Protein AF-A0A0A0HZX6-F1 (afdb_monomer_lite)

Organism: NCBI:txid1443128

InterPro domains:
  IPR036388 Winged helix-like DNA-binding domain superfamily [G3DSA:1.10.10.10] (17-108)
  IPR036390 Winged helix DNA-binding domain superfamily [SSF46785] (57-90)

Sequence (110 aa):
MYKRQGIYIVELNNVKKSILIDAKFILSYKLNSSEVGFIYYIVFKYYTSNLNDWIIIKFDEVSEDLGVTKGTISKWLKKLEQKNILIHEDFRSTLWKFNNNIEIYEISSR

Foldseek 3Di:
DPPDAAWEWEAADPPDIDIDHDPVNCVVLVPDPVLVVVVRVCCVVVPDVDLQDWDQDDLVVVCVVVVHHSVVVVVSQVSCVVSQQKDDPDPPDSIIGGRPPHDYHYHYDD

pLDDT: mean 87.31, std 11.89, range [41.5, 97.5]

Radius of gyration: 13.94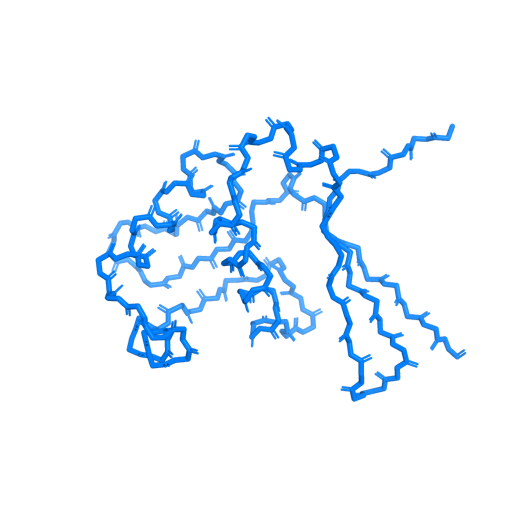 Å; chains: 1; bounding box: 41×26×33 Å

Structure (mmCIF, N/CA/C/O backbone):
data_AF-A0A0A0HZX6-F1
#
_entry.id   AF-A0A0A0HZX6-F1
#
loop_
_atom_site.group_PDB
_atom_site.id
_atom_site.type_symbol
_atom_site.label_atom_id
_atom_site.label_alt_id
_atom_site.label_comp_id
_atom_site.label_asym_id
_atom_site.label_entity_id
_atom_site.label_seq_id
_atom_site.pdbx_PDB_ins_code
_atom_site.Cartn_x
_atom_site.Cartn_y
_atom_site.Cartn_z
_atom_site.occupancy
_atom_site.B_iso_or_equiv
_atom_site.auth_seq_id
_atom_site.auth_comp_id
_atom_site.auth_asym_id
_atom_site.auth_atom_id
_atom_site.pdbx_PDB_model_num
ATOM 1 N N . MET A 1 1 ? -27.487 -10.599 0.849 1.00 41.50 1 MET A N 1
ATOM 2 C CA . MET A 1 1 ? -26.352 -10.463 -0.090 1.00 41.50 1 MET A CA 1
ATOM 3 C C . MET A 1 1 ? -25.269 -9.658 0.621 1.00 41.50 1 MET A C 1
ATOM 5 O O . MET A 1 1 ? -25.418 -8.451 0.762 1.00 41.50 1 MET A O 1
ATOM 9 N N . TYR A 1 2 ? -24.260 -10.315 1.201 1.00 41.75 2 TYR A N 1
ATOM 10 C CA . TYR A 1 2 ? -23.179 -9.608 1.897 1.00 41.75 2 TYR A CA 1
ATOM 11 C C . TYR A 1 2 ? -22.358 -8.843 0.855 1.00 41.75 2 TYR A C 1
ATOM 13 O O . TYR A 1 2 ? -21.710 -9.451 0.006 1.00 41.75 2 TYR A O 1
ATOM 21 N N . LYS A 1 3 ? -22.449 -7.508 0.866 1.00 49.59 3 LYS A N 1
ATOM 22 C CA . LYS A 1 3 ? -21.575 -6.645 0.063 1.00 49.59 3 LYS A CA 1
ATOM 23 C C . LYS A 1 3 ? -20.169 -6.792 0.642 1.00 49.59 3 LYS A C 1
ATOM 25 O O . LYS A 1 3 ? -19.892 -6.239 1.703 1.00 49.59 3 LYS A O 1
ATOM 30 N N . ARG A 1 4 ? -19.354 -7.602 -0.026 1.00 60.25 4 ARG A N 1
ATOM 31 C CA . ARG A 1 4 ? -17.933 -7.811 0.257 1.00 60.25 4 ARG A CA 1
ATOM 32 C C . ARG A 1 4 ? -17.212 -6.454 0.255 1.00 60.25 4 ARG A C 1
ATOM 34 O O . ARG A 1 4 ? -17.521 -5.604 -0.582 1.00 60.25 4 ARG A O 1
ATOM 41 N N . GLN A 1 5 ? -16.343 -6.199 1.229 1.00 79.31 5 GLN A N 1
ATOM 42 C CA . GLN A 1 5 ? -15.657 -4.909 1.408 1.00 79.31 5 GLN A CA 1
ATOM 43 C C . GLN A 1 5 ? -14.164 -5.158 1.268 1.00 79.31 5 GLN A C 1
ATOM 45 O O . GLN A 1 5 ? -13.605 -5.923 2.045 1.00 79.31 5 GLN A O 1
ATOM 50 N N . GLY A 1 6 ? -13.516 -4.533 0.291 1.00 86.56 6 GLY A N 1
ATOM 51 C CA 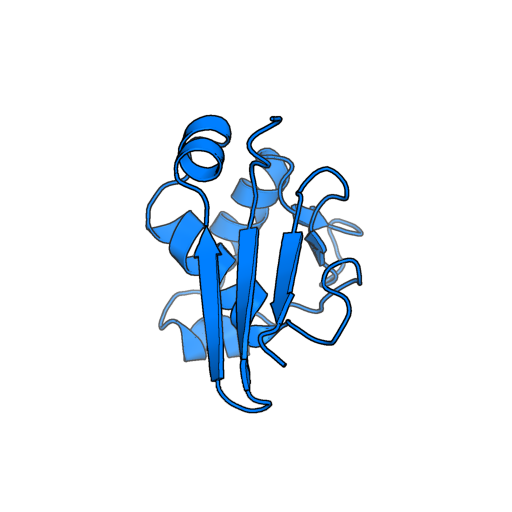. GLY A 1 6 ? -12.131 -4.878 0.013 1.00 86.56 6 GLY A CA 1
ATOM 52 C C . GLY A 1 6 ? -11.546 -4.198 -1.210 1.00 86.56 6 GLY A C 1
ATOM 53 O O . GLY A 1 6 ? -12.040 -3.168 -1.682 1.00 86.56 6 GLY A O 1
ATOM 54 N N . ILE A 1 7 ? -10.473 -4.802 -1.703 1.00 88.81 7 ILE A N 1
ATOM 55 C CA . ILE A 1 7 ? -9.752 -4.386 -2.901 1.00 88.81 7 ILE A CA 1
ATOM 56 C C . ILE A 1 7 ? -10.168 -5.319 -4.037 1.00 88.81 7 ILE A C 1
ATOM 58 O O . ILE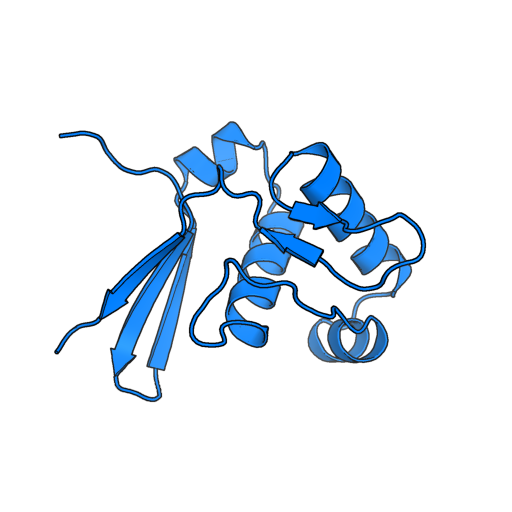 A 1 7 ? -10.199 -6.533 -3.876 1.00 88.81 7 ILE A O 1
ATOM 62 N N . TYR A 1 8 ? -10.492 -4.760 -5.192 1.00 87.81 8 TYR A N 1
ATOM 63 C CA . TYR A 1 8 ? -10.929 -5.500 -6.366 1.00 87.81 8 TYR A CA 1
ATOM 64 C C . TYR A 1 8 ? -9.925 -5.299 -7.490 1.00 87.81 8 TYR A C 1
ATOM 66 O O . TYR A 1 8 ? -9.557 -4.169 -7.804 1.00 87.81 8 TYR A O 1
ATOM 74 N N . ILE A 1 9 ? -9.516 -6.392 -8.113 1.00 86.31 9 ILE A N 1
ATOM 75 C CA . ILE A 1 9 ? -8.609 -6.424 -9.251 1.00 86.31 9 ILE A CA 1
ATOM 76 C C . ILE A 1 9 ? -9.418 -6.957 -10.415 1.00 86.31 9 ILE A C 1
ATOM 78 O O . ILE A 1 9 ? -9.798 -8.124 -10.450 1.00 86.31 9 ILE A O 1
ATOM 82 N N . VAL A 1 10 ? -9.746 -6.062 -11.336 1.00 84.19 10 VAL A N 1
ATOM 83 C CA . VAL A 1 10 ? -10.530 -6.376 -12.524 1.00 84.19 10 VAL A CA 1
ATOM 84 C C . VAL A 1 10 ? -9.563 -6.617 -13.671 1.00 84.19 10 VAL A C 1
ATOM 86 O O . VAL A 1 10 ? -8.915 -5.683 -14.149 1.00 84.19 10 VAL A O 1
ATOM 89 N N . GLU A 1 11 ? -9.458 -7.867 -14.105 1.00 81.19 11 GLU A N 1
ATOM 90 C CA . GLU A 1 11 ? -8.693 -8.262 -15.282 1.00 81.19 11 GLU A CA 1
ATOM 91 C C . GLU A 1 11 ? -9.618 -8.273 -16.500 1.00 81.19 11 GLU A C 1
ATOM 93 O O . GLU A 1 11 ? -10.510 -9.114 -16.621 1.00 81.19 11 GLU A O 1
ATOM 98 N N . LEU A 1 12 ? -9.410 -7.314 -17.404 1.00 75.50 12 LEU A N 1
ATOM 99 C CA . LEU A 1 12 ? -10.171 -7.213 -18.653 1.00 75.50 12 LEU A CA 1
ATOM 100 C C . LEU A 1 12 ? -9.589 -8.127 -19.738 1.00 75.50 12 LEU A C 1
ATOM 102 O O . LEU A 1 12 ? -10.303 -8.592 -20.618 1.00 75.50 12 LEU A O 1
ATOM 106 N N . ASN A 1 13 ? -8.271 -8.332 -19.707 1.00 71.56 13 ASN A N 1
ATOM 107 C CA . ASN A 1 13 ? -7.532 -9.298 -20.516 1.00 71.56 13 ASN A CA 1
ATOM 108 C C . ASN A 1 13 ? -6.145 -9.526 -19.886 1.00 71.56 13 ASN A C 1
ATOM 110 O O . ASN A 1 13 ? -5.803 -8.896 -18.886 1.00 71.56 13 ASN A O 1
ATOM 114 N N . ASN A 1 14 ? -5.312 -10.356 -20.521 1.00 67.69 14 ASN A N 1
ATOM 115 C CA . ASN A 1 14 ? -3.961 -10.697 -20.044 1.00 67.69 14 ASN A CA 1
ATOM 116 C C . ASN A 1 14 ? -3.009 -9.493 -19.856 1.00 67.69 14 ASN A C 1
ATOM 118 O O . ASN A 1 14 ? -1.928 -9.660 -19.301 1.00 67.69 14 ASN A O 1
ATOM 122 N N . VAL A 1 15 ? -3.372 -8.296 -20.333 1.00 67.00 15 VAL A N 1
ATOM 123 C CA . VAL A 1 15 ? -2.521 -7.093 -20.333 1.00 67.00 15 VAL A CA 1
ATOM 124 C C . VAL A 1 15 ? -3.149 -5.933 -19.548 1.00 67.00 15 VAL A C 1
ATOM 126 O O . VAL A 1 15 ? -2.438 -5.088 -19.010 1.00 67.00 15 VAL A O 1
ATOM 129 N N . LYS A 1 16 ? -4.480 -5.865 -19.462 1.00 72.31 16 LYS A N 1
ATOM 130 C CA . LYS A 1 16 ? -5.219 -4.756 -18.854 1.00 72.31 16 LYS A CA 1
ATOM 131 C C . LYS A 1 16 ? -5.846 -5.189 -17.540 1.00 72.31 16 LYS A C 1
ATOM 133 O O . LYS A 1 16 ? -6.822 -5.940 -17.524 1.00 72.31 16 LYS A O 1
ATOM 138 N N . LYS A 1 17 ? -5.317 -4.628 -16.454 1.00 79.31 17 LYS A N 1
ATOM 139 C CA . LYS A 1 17 ? -5.845 -4.773 -15.097 1.00 79.31 17 LYS A CA 1
ATOM 140 C C . LYS A 1 17 ? -6.234 -3.403 -14.551 1.00 79.31 17 LYS A C 1
ATOM 142 O O . LYS A 1 17 ? -5.605 -2.396 -14.875 1.00 79.31 17 LYS A O 1
ATOM 147 N N . SER A 1 18 ? -7.286 -3.346 -13.750 1.00 85.56 18 SER A N 1
ATOM 148 C CA . SER A 1 18 ? -7.714 -2.141 -13.035 1.00 85.56 18 SER A CA 1
ATOM 149 C C . SER A 1 18 ? -7.961 -2.480 -11.577 1.00 85.56 18 SER A C 1
ATOM 151 O O . SER A 1 18 ? -8.523 -3.528 -11.275 1.00 85.56 18 SER A O 1
ATOM 153 N N . ILE A 1 19 ? -7.544 -1.595 -10.675 1.00 89.75 19 ILE A N 1
ATOM 154 C CA . ILE A 1 19 ? -7.719 -1.790 -9.236 1.00 89.75 19 ILE A CA 1
ATOM 155 C C . ILE A 1 19 ? -8.799 -0.833 -8.752 1.00 89.75 19 ILE A C 1
ATOM 157 O O . ILE A 1 19 ? -8.707 0.378 -8.948 1.00 89.75 19 ILE A O 1
ATOM 161 N N . LEU A 1 20 ? -9.826 -1.384 -8.120 1.00 90.88 20 LEU A N 1
ATOM 162 C CA . LEU A 1 20 ? -10.909 -0.638 -7.496 1.00 90.88 20 LEU A CA 1
ATOM 163 C C . LEU A 1 20 ? -10.851 -0.891 -5.993 1.00 90.88 20 LEU A C 1
ATOM 165 O O . LEU A 1 20 ? -10.840 -2.034 -5.547 1.00 90.88 20 LEU A O 1
ATOM 169 N N . ILE A 1 21 ? -10.819 0.172 -5.197 1.00 91.94 21 ILE A N 1
ATOM 170 C CA . ILE A 1 21 ? -10.826 0.074 -3.735 1.00 91.94 21 ILE A CA 1
ATOM 171 C C . ILE A 1 21 ? -12.203 0.531 -3.261 1.00 91.94 21 ILE A C 1
ATOM 173 O O . ILE A 1 21 ? -12.631 1.642 -3.577 1.00 91.94 21 ILE A O 1
ATOM 177 N N . ASP A 1 22 ? -12.918 -0.333 -2.538 1.00 92.56 22 ASP A N 1
ATOM 178 C CA . ASP A 1 22 ? -14.282 -0.040 -2.101 1.00 92.56 22 ASP A CA 1
ATOM 179 C C . ASP A 1 22 ? -14.338 1.178 -1.165 1.00 92.56 22 ASP A C 1
ATOM 181 O O . ASP A 1 22 ? -13.540 1.329 -0.239 1.00 92.56 22 ASP A O 1
ATOM 185 N N . ALA A 1 23 ? -15.323 2.052 -1.373 1.00 91.19 23 ALA A N 1
ATOM 186 C CA . ALA A 1 23 ? -15.458 3.266 -0.574 1.00 91.19 23 ALA A CA 1
ATOM 187 C C . ALA A 1 23 ? -15.715 2.968 0.914 1.00 91.19 23 ALA A C 1
ATOM 189 O O . ALA A 1 23 ? -15.237 3.707 1.774 1.00 91.19 23 ALA A O 1
ATOM 190 N N . LYS A 1 24 ? -16.433 1.885 1.251 1.00 92.19 24 LYS A N 1
ATOM 191 C CA . LYS A 1 24 ? -16.638 1.501 2.655 1.00 92.19 24 LYS A CA 1
ATOM 192 C C . LYS A 1 24 ? -15.348 0.989 3.276 1.00 92.19 24 LYS A C 1
ATOM 194 O O . LYS A 1 24 ? -15.105 1.320 4.429 1.00 92.19 24 LYS A O 1
ATOM 199 N N . PHE A 1 25 ? -14.516 0.275 2.517 1.00 92.75 25 PHE A N 1
ATOM 200 C CA . PHE A 1 25 ? -13.168 -0.106 2.949 1.00 92.75 25 PHE A CA 1
ATOM 201 C C . PHE A 1 25 ? -12.303 1.131 3.256 1.00 92.75 25 PHE A C 1
ATOM 203 O O . PHE A 1 25 ? -11.678 1.225 4.312 1.00 92.75 25 PHE A O 1
ATOM 210 N N . ILE A 1 26 ? -12.318 2.139 2.378 1.00 94.44 26 ILE A N 1
ATOM 211 C CA . ILE A 1 26 ? -11.604 3.410 2.602 1.00 94.44 26 ILE A CA 1
ATOM 212 C C . ILE A 1 26 ? -12.080 4.083 3.896 1.00 94.44 26 ILE A C 1
ATOM 214 O O . ILE A 1 26 ? -11.262 4.533 4.703 1.00 94.44 26 ILE A O 1
ATOM 218 N N . LEU A 1 27 ? -13.396 4.121 4.117 1.00 93.88 27 LEU A N 1
ATOM 219 C CA . LEU A 1 27 ? -13.998 4.737 5.298 1.00 93.88 27 LEU A CA 1
ATOM 220 C C . LEU A 1 27 ? -13.727 3.948 6.587 1.00 93.88 27 LEU A C 1
ATOM 222 O O . LEU A 1 27 ? -13.394 4.561 7.602 1.00 93.88 27 LEU A O 1
ATOM 226 N N . SER A 1 28 ? -13.822 2.615 6.564 1.00 92.31 28 SER A N 1
ATOM 227 C CA . SER A 1 28 ? -13.625 1.766 7.748 1.00 92.31 28 SER A CA 1
ATOM 228 C C . SER A 1 28 ? -12.201 1.869 8.288 1.00 92.31 28 SER A C 1
ATOM 230 O O . SER A 1 28 ? -12.004 1.976 9.498 1.00 92.31 28 SER A O 1
ATOM 232 N N . TYR A 1 29 ? -11.213 1.935 7.393 1.00 93.62 29 TYR A N 1
ATOM 233 C CA . TYR A 1 29 ? -9.804 2.113 7.745 1.00 93.62 29 TYR A CA 1
ATOM 234 C C . TYR A 1 29 ? -9.362 3.586 7.791 1.00 93.62 29 TYR A C 1
ATOM 236 O O . TYR A 1 29 ? -8.177 3.878 7.997 1.00 93.62 29 TYR A O 1
ATOM 244 N N . LYS A 1 30 ? -10.295 4.536 7.618 1.00 95.12 30 LYS A N 1
ATOM 245 C CA . LYS A 1 30 ? -10.052 5.992 7.629 1.00 95.12 30 LYS A CA 1
ATOM 246 C C . LYS A 1 30 ? -8.866 6.390 6.739 1.00 95.12 30 LYS A C 1
ATOM 248 O O . LYS A 1 30 ? -7.956 7.093 7.190 1.00 95.12 30 LYS A O 1
ATOM 253 N N . LEU A 1 31 ? -8.802 5.840 5.528 1.00 95.81 31 LEU A N 1
ATOM 254 C CA . LEU A 1 31 ? -7.694 6.057 4.598 1.00 95.81 31 LEU A CA 1
ATOM 255 C C . LEU A 1 31 ? -7.797 7.440 3.950 1.00 95.81 31 LEU A C 1
ATOM 257 O O . LEU A 1 31 ? -8.875 7.858 3.533 1.00 95.81 31 LEU A O 1
ATOM 261 N N . ASN A 1 32 ? -6.671 8.147 3.852 1.00 95.38 32 ASN A N 1
ATOM 262 C CA . ASN A 1 32 ? -6.583 9.361 3.031 1.00 95.38 32 ASN A CA 1
ATOM 263 C C . ASN A 1 32 ? -6.162 9.030 1.592 1.00 95.38 32 ASN A C 1
ATOM 265 O O . ASN A 1 32 ? -5.718 7.921 1.302 1.00 95.38 32 ASN A O 1
ATOM 269 N N . SER A 1 33 ? -6.243 10.014 0.696 1.00 94.94 33 SER A N 1
ATOM 270 C CA . SER A 1 33 ? -5.940 9.833 -0.728 1.00 94.94 33 SER A CA 1
ATOM 271 C C . SER A 1 33 ? -4.530 9.298 -0.997 1.00 94.94 33 SER A C 1
ATOM 273 O O . SER A 1 33 ? -4.357 8.488 -1.901 1.00 94.94 33 SER A O 1
ATOM 275 N N . SER A 1 34 ? -3.528 9.694 -0.205 1.00 95.31 34 SER A N 1
ATOM 276 C CA . SER A 1 34 ? -2.158 9.185 -0.355 1.00 95.31 34 SER A CA 1
ATOM 277 C C . SER A 1 34 ? -2.043 7.715 0.042 1.00 95.31 34 SER A C 1
ATOM 279 O O . SER A 1 34 ? -1.385 6.948 -0.646 1.00 95.31 34 SER A O 1
ATOM 281 N N . GLU A 1 35 ? -2.701 7.308 1.128 1.00 95.62 35 GLU A N 1
ATOM 282 C CA . GLU A 1 35 ? -2.746 5.910 1.570 1.00 95.62 35 GLU A CA 1
ATOM 283 C C . GLU A 1 35 ? -3.487 5.035 0.551 1.00 95.62 35 GLU A C 1
ATOM 285 O O . GLU A 1 35 ? -3.007 3.958 0.212 1.00 95.62 35 GLU A O 1
ATOM 290 N N . VAL A 1 36 ? -4.608 5.520 0.007 1.00 95.62 36 VAL A N 1
ATOM 291 C CA . VAL A 1 36 ? -5.355 4.834 -1.062 1.00 95.62 36 VAL A CA 1
ATOM 292 C C . VAL A 1 36 ? -4.501 4.699 -2.325 1.00 95.62 36 VAL A C 1
ATOM 294 O O . VAL A 1 36 ? -4.409 3.609 -2.884 1.00 95.62 36 VAL A O 1
ATOM 297 N N . GLY A 1 37 ? -3.835 5.777 -2.749 1.00 95.38 37 GLY A N 1
ATOM 298 C CA . GLY A 1 37 ? -2.935 5.755 -3.903 1.00 95.38 37 GLY A CA 1
ATOM 299 C C . GLY A 1 37 ? -1.744 4.816 -3.702 1.00 95.38 37 GLY A C 1
ATOM 300 O O . GLY A 1 37 ? -1.356 4.104 -4.623 1.00 95.38 37 GLY A O 1
ATOM 301 N N . PHE A 1 38 ? -1.205 4.745 -2.485 1.00 96.06 38 PHE A N 1
ATOM 302 C CA . PHE A 1 38 ? -0.113 3.832 -2.171 1.00 96.06 38 PHE A CA 1
ATOM 303 C C . PHE A 1 38 ? -0.558 2.363 -2.160 1.00 96.06 38 PHE A C 1
ATOM 305 O O . PHE A 1 38 ? 0.150 1.519 -2.700 1.00 96.06 38 PHE A O 1
ATOM 312 N N . ILE A 1 39 ? -1.750 2.051 -1.632 1.00 94.56 39 ILE A N 1
ATOM 313 C CA . ILE A 1 39 ? -2.343 0.706 -1.745 1.00 94.56 39 ILE A CA 1
ATOM 314 C C . ILE A 1 39 ? -2.533 0.340 -3.218 1.00 94.56 39 ILE A C 1
ATOM 316 O O . ILE A 1 39 ? -2.126 -0.744 -3.624 1.00 94.56 39 ILE A O 1
ATOM 320 N N . TYR A 1 40 ? -3.100 1.248 -4.022 1.00 93.75 40 TYR A N 1
ATOM 321 C CA . TYR A 1 40 ? -3.255 1.045 -5.464 1.00 93.75 40 TYR A CA 1
ATOM 322 C C . TYR A 1 40 ? -1.910 0.713 -6.120 1.00 93.75 40 TYR A C 1
ATOM 324 O O . TYR A 1 40 ? -1.815 -0.260 -6.861 1.00 93.75 40 TYR A O 1
ATOM 332 N N . TYR A 1 41 ? -0.863 1.484 -5.816 1.00 93.31 41 TYR A N 1
ATOM 333 C CA . TYR A 1 41 ? 0.479 1.245 -6.340 1.00 93.31 41 TYR A CA 1
ATOM 334 C C . TYR A 1 41 ? 1.038 -0.120 -5.918 1.00 93.31 41 TYR A C 1
ATOM 336 O O . TYR A 1 41 ? 1.511 -0.859 -6.778 1.00 93.31 41 TYR A O 1
ATOM 344 N N . ILE A 1 42 ? 0.966 -0.478 -4.628 1.00 92.12 42 ILE A N 1
ATOM 345 C CA . ILE A 1 42 ? 1.475 -1.766 -4.129 1.00 92.12 42 ILE A CA 1
ATOM 346 C C . ILE A 1 42 ? 0.771 -2.915 -4.843 1.00 92.12 42 ILE A C 1
ATOM 348 O O . ILE A 1 42 ? 1.431 -3.812 -5.360 1.00 92.12 42 ILE A O 1
ATOM 352 N N . VAL A 1 43 ? -0.562 -2.869 -4.889 1.00 90.69 43 VAL A N 1
ATOM 353 C CA . VAL A 1 43 ? -1.356 -3.892 -5.567 1.00 90.69 43 VAL A CA 1
ATOM 354 C C . VAL A 1 43 ? -0.942 -3.949 -7.031 1.00 90.69 43 VAL A C 1
ATOM 356 O O . VAL A 1 43 ? -0.582 -5.010 -7.501 1.00 90.69 43 VAL A O 1
ATOM 359 N N . PHE A 1 44 ? -0.877 -2.824 -7.742 1.00 88.25 44 PHE A N 1
ATOM 360 C CA . PHE A 1 44 ? -0.513 -2.814 -9.160 1.00 88.25 44 PHE A CA 1
ATOM 361 C C . PHE A 1 44 ? 0.882 -3.386 -9.436 1.00 88.25 44 PHE A C 1
ATOM 363 O O . PHE A 1 44 ? 1.048 -4.205 -10.337 1.00 88.25 44 PHE A O 1
ATOM 370 N N . LYS A 1 45 ? 1.885 -2.950 -8.669 1.00 88.75 45 LYS A N 1
ATOM 371 C CA . LYS A 1 45 ? 3.295 -3.294 -8.884 1.00 88.75 45 LYS A CA 1
ATOM 372 C C . LYS A 1 45 ? 3.604 -4.737 -8.492 1.00 88.75 45 LYS A C 1
ATOM 374 O O . LYS A 1 45 ? 4.373 -5.398 -9.183 1.00 88.75 45 LYS A O 1
ATOM 379 N N . TYR A 1 46 ? 3.024 -5.207 -7.388 1.00 85.56 46 TYR A N 1
ATOM 380 C CA . TYR A 1 46 ? 3.366 -6.489 -6.767 1.00 85.56 46 TYR A CA 1
ATOM 381 C C . TYR A 1 46 ? 2.266 -7.544 -6.907 1.00 85.56 46 TYR A C 1
ATOM 383 O O . TYR A 1 46 ? 2.327 -8.577 -6.247 1.00 85.56 46 TYR A O 1
ATOM 391 N N . TYR A 1 47 ? 1.286 -7.320 -7.787 1.00 76.62 47 TYR A N 1
ATOM 392 C CA . TYR A 1 47 ? 0.334 -8.343 -8.212 1.00 76.62 47 TYR A CA 1
ATOM 393 C C . TYR A 1 47 ? 1.023 -9.412 -9.069 1.00 76.62 47 TYR A C 1
ATOM 395 O O . TYR A 1 47 ? 0.856 -9.487 -10.287 1.00 76.62 47 TYR A O 1
ATOM 403 N N . THR A 1 48 ? 1.831 -10.248 -8.425 1.00 65.56 48 THR A N 1
ATOM 404 C CA . THR A 1 48 ? 2.039 -11.620 -8.878 1.00 65.56 48 THR A CA 1
ATOM 405 C C . THR A 1 48 ? 0.805 -12.420 -8.458 1.00 65.56 48 THR A C 1
ATOM 407 O O . THR A 1 48 ? 0.036 -11.959 -7.619 1.00 65.56 48 THR A O 1
ATOM 410 N N . SER A 1 49 ? 0.564 -13.578 -9.066 1.00 57.84 49 SER A N 1
ATOM 411 C CA . SER A 1 49 ? -0.681 -14.367 -9.018 1.00 57.84 49 SER A CA 1
ATOM 412 C C . SER A 1 49 ? -1.219 -14.753 -7.621 1.00 57.84 49 SER A C 1
ATOM 414 O O . SER A 1 49 ? -2.159 -15.537 -7.530 1.00 57.84 49 SER A O 1
ATOM 416 N N . ASN A 1 50 ? -0.614 -14.260 -6.537 1.00 66.19 50 ASN A N 1
ATOM 417 C CA . ASN A 1 50 ? -1.052 -14.425 -5.166 1.00 66.19 50 ASN A CA 1
ATOM 418 C C . ASN A 1 50 ? -0.644 -13.217 -4.287 1.00 66.19 50 ASN A C 1
ATOM 420 O O . ASN A 1 50 ? 0.440 -13.178 -3.710 1.00 66.19 50 ASN A O 1
ATOM 424 N N . LEU A 1 51 ? -1.539 -12.237 -4.114 1.00 68.25 51 LEU A N 1
ATOM 425 C CA . LEU A 1 51 ? -1.314 -11.086 -3.211 1.00 68.25 51 LEU A CA 1
ATOM 426 C C . LEU A 1 51 ? -1.248 -11.442 -1.724 1.00 68.25 51 LEU A C 1
ATOM 428 O O . LEU A 1 51 ? -0.939 -10.582 -0.897 1.00 68.25 51 LEU A O 1
ATOM 432 N N . ASN A 1 52 ? -1.543 -12.695 -1.380 1.00 73.19 52 ASN A N 1
ATOM 433 C CA . ASN A 1 52 ? -1.360 -13.201 -0.028 1.00 73.19 52 ASN A CA 1
ATOM 434 C C . ASN A 1 52 ? 0.078 -13.668 0.233 1.00 73.19 52 ASN A C 1
ATOM 436 O O . ASN A 1 52 ? 0.331 -14.207 1.311 1.00 73.19 52 ASN A O 1
ATOM 440 N N . ASP A 1 53 ? 1.008 -13.483 -0.700 1.00 85.06 53 ASP A N 1
ATOM 441 C CA . ASP A 1 53 ? 2.416 -13.799 -0.488 1.00 85.06 53 ASP A CA 1
ATOM 442 C C . ASP A 1 53 ? 3.209 -12.593 0.024 1.00 85.06 53 ASP A C 1
ATOM 444 O O . ASP A 1 53 ? 2.801 -11.434 -0.089 1.00 85.06 53 ASP A O 1
ATOM 448 N N . TRP A 1 54 ? 4.353 -12.884 0.641 1.00 90.88 54 TRP A N 1
ATOM 449 C CA . TRP A 1 54 ? 5.287 -11.857 1.081 1.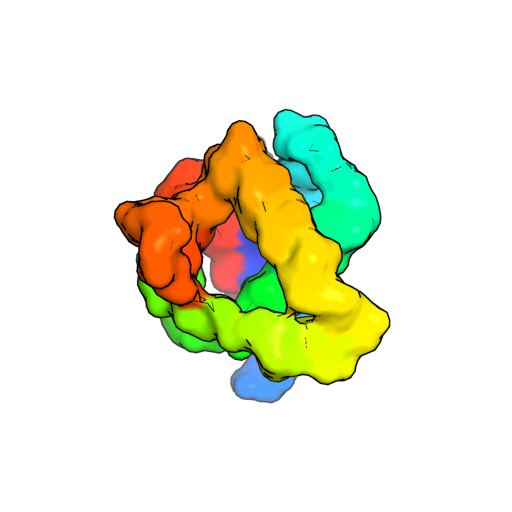00 90.88 54 TRP A CA 1
ATOM 450 C C . TRP A 1 54 ? 5.886 -11.124 -0.123 1.00 90.88 54 TRP A C 1
ATOM 452 O O . TRP A 1 54 ? 6.407 -11.740 -1.052 1.00 90.88 54 TRP A O 1
ATOM 462 N N . ILE A 1 55 ? 5.854 -9.797 -0.074 1.00 91.44 55 ILE A N 1
ATOM 463 C CA . ILE A 1 55 ? 6.383 -8.892 -1.089 1.00 91.44 55 ILE A CA 1
ATOM 464 C C . ILE A 1 55 ? 7.586 -8.127 -0.538 1.00 91.44 55 ILE A C 1
ATOM 466 O O . ILE A 1 55 ? 7.571 -7.621 0.585 1.00 91.44 55 ILE A O 1
ATOM 470 N N . ILE A 1 56 ? 8.637 -8.012 -1.349 1.00 91.88 56 ILE A N 1
ATOM 471 C CA . ILE A 1 56 ? 9.790 -7.162 -1.040 1.00 91.88 56 ILE A CA 1
ATOM 472 C C . ILE A 1 56 ? 9.504 -5.770 -1.595 1.00 91.88 56 ILE A C 1
ATOM 474 O O . ILE A 1 56 ? 9.531 -5.567 -2.807 1.00 91.88 56 ILE A O 1
ATOM 478 N N . ILE A 1 57 ? 9.272 -4.800 -0.711 1.00 91.62 57 ILE A N 1
ATOM 479 C CA . ILE A 1 57 ? 9.078 -3.403 -1.116 1.00 91.62 57 ILE A CA 1
ATOM 480 C C . ILE A 1 57 ? 10.433 -2.698 -1.112 1.00 91.62 57 ILE A C 1
ATOM 482 O O . ILE A 1 57 ? 10.973 -2.352 -0.059 1.00 91.62 57 ILE A O 1
ATOM 486 N N . LYS A 1 58 ? 10.991 -2.463 -2.301 1.00 91.81 58 LYS A N 1
ATOM 487 C CA . LYS A 1 58 ? 12.273 -1.769 -2.464 1.00 91.81 58 LYS A CA 1
ATOM 488 C C . LYS A 1 58 ? 12.070 -0.259 -2.486 1.00 91.81 58 LYS A C 1
ATOM 490 O O . LYS A 1 58 ? 11.524 0.294 -3.433 1.00 91.81 58 LYS A O 1
ATOM 495 N N . PHE A 1 59 ? 12.535 0.426 -1.446 1.00 93.31 59 PHE A N 1
ATOM 496 C CA . PHE A 1 59 ? 12.241 1.849 -1.257 1.00 93.31 59 PHE A CA 1
ATOM 497 C C . PHE A 1 59 ? 12.809 2.745 -2.362 1.00 93.31 59 PHE A C 1
ATOM 499 O O . PHE A 1 59 ? 12.199 3.767 -2.646 1.00 93.31 59 PHE A O 1
ATOM 506 N N . ASP A 1 60 ? 13.947 2.388 -2.965 1.00 95.00 60 ASP A N 1
ATOM 507 C CA . ASP A 1 60 ? 14.520 3.124 -4.101 1.00 95.00 60 ASP A CA 1
ATOM 508 C C . ASP A 1 60 ? 13.586 3.113 -5.315 1.00 95.00 60 ASP A C 1
ATOM 510 O O . ASP A 1 60 ? 13.233 4.175 -5.816 1.00 95.00 60 ASP A O 1
ATOM 514 N N . GLU A 1 61 ? 13.097 1.934 -5.709 1.00 94.31 61 GLU A N 1
ATOM 515 C CA . GLU A 1 61 ? 12.186 1.782 -6.852 1.00 94.31 61 GLU A CA 1
ATOM 516 C C . GLU A 1 61 ? 10.860 2.517 -6.610 1.00 94.31 61 GLU A C 1
ATOM 518 O O . GLU A 1 61 ? 10.377 3.247 -7.468 1.00 94.31 61 GLU A O 1
ATOM 523 N N . VAL A 1 62 ? 10.288 2.391 -5.407 1.00 94.75 62 VAL A N 1
ATOM 524 C CA . VAL A 1 62 ? 9.051 3.106 -5.051 1.00 94.75 62 VAL A CA 1
ATOM 525 C C . VAL A 1 62 ? 9.267 4.623 -5.022 1.00 94.75 62 VAL A C 1
ATOM 527 O O . VAL A 1 62 ? 8.375 5.387 -5.390 1.00 94.75 62 VAL A O 1
ATOM 530 N N . SER A 1 63 ? 10.435 5.070 -4.554 1.00 96.50 63 SER A N 1
ATOM 531 C CA . SER A 1 63 ? 10.789 6.490 -4.483 1.00 96.50 63 SER A CA 1
ATOM 532 C C . SER A 1 63 ? 10.881 7.104 -5.876 1.00 96.50 63 SER A C 1
ATOM 534 O O . SER A 1 63 ? 10.362 8.202 -6.077 1.00 96.50 63 SER A O 1
ATOM 536 N N . GLU A 1 64 ? 11.473 6.377 -6.823 1.00 97.00 64 GLU A N 1
ATOM 537 C CA . GLU A 1 64 ? 11.560 6.759 -8.231 1.00 97.00 64 GLU A CA 1
ATOM 538 C C . GLU A 1 64 ? 10.181 6.745 -8.905 1.00 97.00 64 GLU A C 1
ATOM 540 O O . GLU A 1 64 ? 9.767 7.763 -9.458 1.00 97.00 64 GLU A O 1
ATOM 545 N N . ASP A 1 65 ? 9.428 5.647 -8.769 1.00 95.94 65 ASP A N 1
ATOM 546 C CA . ASP A 1 65 ? 8.113 5.466 -9.400 1.00 95.94 65 ASP A CA 1
ATOM 547 C C . ASP A 1 65 ? 7.096 6.541 -8.965 1.00 95.94 65 ASP A C 1
ATOM 549 O O . ASP A 1 65 ? 6.280 7.001 -9.765 1.00 95.94 65 ASP A O 1
ATOM 553 N N . LEU A 1 66 ? 7.106 6.920 -7.682 1.00 95.31 66 LEU A N 1
ATOM 554 C CA . LEU A 1 66 ? 6.119 7.838 -7.099 1.00 95.31 66 LEU A CA 1
ATOM 555 C C . LEU A 1 66 ? 6.644 9.268 -6.902 1.00 95.31 66 LEU A C 1
ATOM 557 O O . LEU A 1 66 ? 5.870 10.142 -6.507 1.00 95.31 66 LEU A O 1
ATOM 561 N N . GLY A 1 67 ? 7.939 9.519 -7.121 1.00 96.19 67 GLY A N 1
ATOM 562 C CA . GLY A 1 67 ? 8.564 10.825 -6.887 1.00 96.19 67 GLY A CA 1
ATOM 563 C C . GLY A 1 67 ? 8.497 11.294 -5.427 1.00 96.19 67 GLY A C 1
ATOM 564 O O . GLY A 1 67 ? 8.393 12.491 -5.156 1.00 96.19 67 GLY A O 1
ATOM 565 N N . VAL A 1 68 ? 8.515 10.365 -4.464 1.00 95.88 68 VAL A N 1
ATOM 566 C CA . VAL A 1 68 ? 8.444 10.669 -3.023 1.00 95.88 68 VAL A CA 1
ATOM 567 C C . VAL A 1 68 ? 9.676 10.179 -2.282 1.00 95.88 68 VAL A C 1
ATOM 569 O O . VAL A 1 68 ? 10.364 9.266 -2.719 1.00 95.88 68 VAL A O 1
ATOM 572 N N . THR A 1 69 ? 9.948 10.743 -1.106 1.00 97.50 69 THR A N 1
ATOM 573 C CA . THR A 1 69 ? 11.087 10.305 -0.289 1.00 97.50 69 THR A CA 1
ATOM 574 C C . THR A 1 69 ? 10.877 8.910 0.313 1.00 97.50 69 THR A C 1
ATOM 576 O O . THR A 1 69 ? 9.758 8.525 0.666 1.00 97.50 69 THR A O 1
ATOM 579 N N . LYS A 1 70 ? 11.981 8.200 0.575 1.00 95.56 70 LYS A N 1
ATOM 580 C CA . LYS A 1 70 ? 12.003 6.965 1.383 1.00 95.56 70 LYS A CA 1
ATOM 581 C C . LYS A 1 70 ? 11.314 7.120 2.746 1.00 95.56 70 LYS A C 1
ATOM 583 O O . LYS A 1 70 ? 10.654 6.197 3.219 1.00 95.56 70 LYS A O 1
ATOM 588 N N . GLY A 1 71 ? 11.422 8.299 3.367 1.00 96.75 71 GLY A N 1
ATOM 589 C CA . GLY A 1 71 ? 10.743 8.612 4.629 1.00 96.75 71 GLY 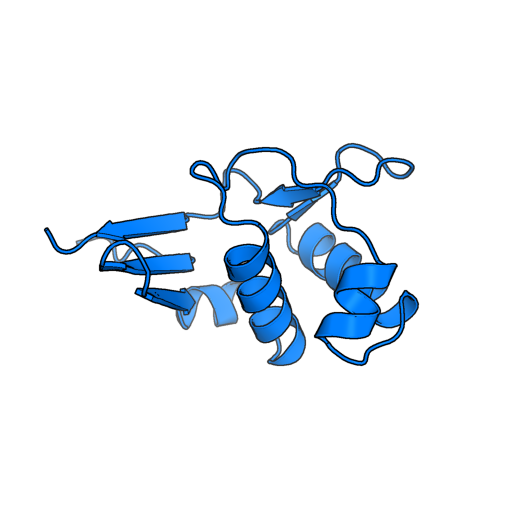A CA 1
ATOM 590 C C . GLY A 1 71 ? 9.217 8.644 4.492 1.00 96.75 71 GLY A C 1
ATOM 591 O O . GLY A 1 71 ? 8.507 8.129 5.356 1.00 96.75 71 GLY A O 1
ATOM 592 N N . THR A 1 72 ? 8.705 9.178 3.380 1.00 96.50 72 THR A N 1
ATOM 593 C CA . THR A 1 72 ? 7.270 9.161 3.056 1.00 96.50 72 THR A CA 1
ATOM 594 C C . THR A 1 72 ? 6.756 7.731 2.888 1.00 96.50 72 THR A C 1
ATOM 596 O O . THR A 1 72 ? 5.729 7.384 3.469 1.00 96.50 72 THR A O 1
ATOM 599 N N . ILE A 1 73 ? 7.502 6.887 2.169 1.00 95.69 73 ILE A N 1
ATOM 600 C CA . ILE A 1 73 ? 7.168 5.469 1.956 1.00 95.69 73 ILE A CA 1
ATOM 601 C C . ILE A 1 73 ? 7.124 4.724 3.293 1.00 95.69 73 ILE A C 1
ATOM 603 O O . ILE A 1 73 ? 6.124 4.082 3.610 1.00 95.69 73 ILE A O 1
ATOM 607 N N . SER A 1 74 ? 8.160 4.891 4.123 1.00 95.25 74 SER A N 1
ATOM 608 C CA . SER A 1 74 ? 8.217 4.328 5.479 1.00 95.25 74 SER A CA 1
ATOM 609 C C . SER A 1 74 ? 6.997 4.725 6.315 1.00 95.25 74 SER A C 1
ATOM 611 O O . SER A 1 74 ? 6.360 3.887 6.954 1.00 95.25 74 SER A O 1
ATOM 613 N N . LYS A 1 75 ? 6.610 6.006 6.257 1.00 96.06 75 LYS A N 1
ATOM 614 C CA . LYS A 1 75 ? 5.437 6.526 6.964 1.00 96.06 75 LYS A CA 1
ATOM 615 C C . LYS A 1 75 ? 4.138 5.888 6.472 1.00 96.06 75 LYS A C 1
ATOM 617 O O . LYS A 1 75 ? 3.281 5.586 7.298 1.00 96.06 75 LYS A O 1
ATOM 622 N N . TRP A 1 76 ? 3.960 5.691 5.166 1.00 97.19 76 TRP A N 1
ATOM 623 C CA . TRP A 1 76 ? 2.772 5.013 4.643 1.00 97.19 76 TRP A CA 1
ATOM 624 C C . TRP A 1 76 ? 2.727 3.542 5.049 1.00 97.19 76 TRP A C 1
ATOM 626 O O . TRP A 1 76 ? 1.692 3.107 5.547 1.00 97.19 76 TRP A O 1
ATOM 636 N N . LEU A 1 77 ? 3.838 2.809 4.937 1.00 95.94 77 LEU A N 1
ATOM 637 C CA . LEU A 1 77 ? 3.919 1.411 5.374 1.00 95.94 77 LEU A CA 1
ATOM 638 C C . LEU A 1 77 ? 3.572 1.264 6.858 1.00 95.94 77 LEU A C 1
ATOM 640 O O . LEU A 1 77 ? 2.671 0.503 7.201 1.00 95.94 77 LEU A O 1
ATOM 644 N N . LYS A 1 78 ? 4.185 2.077 7.727 1.00 95.75 78 LYS A N 1
ATOM 645 C CA . LYS A 1 78 ? 3.896 2.073 9.170 1.00 95.75 78 LYS A CA 1
ATOM 646 C C . LYS A 1 78 ? 2.440 2.415 9.479 1.00 95.75 78 LYS A C 1
ATOM 648 O O . LYS A 1 78 ? 1.849 1.826 10.377 1.00 95.75 78 LYS A O 1
ATOM 653 N N . LYS A 1 79 ? 1.827 3.337 8.735 1.00 97.00 79 LYS A N 1
ATOM 654 C CA . LYS A 1 79 ? 0.400 3.641 8.902 1.00 97.00 79 LYS A CA 1
ATOM 655 C C . LYS A 1 79 ? -0.505 2.495 8.456 1.00 97.00 79 LYS A C 1
ATOM 657 O O . LYS A 1 79 ? -1.500 2.235 9.124 1.00 97.00 79 LYS A O 1
ATOM 662 N N . LEU A 1 80 ? -0.203 1.836 7.337 1.00 96.44 80 LEU A N 1
ATOM 663 C CA . LEU A 1 80 ? -0.984 0.690 6.862 1.00 96.44 80 LEU A CA 1
ATOM 664 C C . LEU A 1 80 ? -0.832 -0.520 7.797 1.00 96.44 80 LEU A C 1
ATOM 666 O O . LEU A 1 80 ? -1.808 -1.231 8.026 1.00 96.44 80 LEU A O 1
ATOM 670 N N . GLU A 1 81 ? 0.345 -0.697 8.396 1.00 96.06 81 GLU A N 1
ATOM 671 C CA . GLU A 1 81 ? 0.605 -1.669 9.465 1.00 96.06 81 GLU A CA 1
ATOM 672 C C . GLU A 1 81 ? -0.222 -1.369 10.722 1.00 96.06 81 GLU A C 1
ATOM 674 O O . GLU A 1 81 ? -0.968 -2.222 11.193 1.00 96.06 81 GLU A O 1
ATOM 679 N N . GLN A 1 82 ? -0.192 -0.126 11.219 1.00 96.31 82 GLN A N 1
ATOM 680 C CA . GLN A 1 82 ? -1.004 0.311 12.367 1.00 96.31 82 GLN A CA 1
ATOM 681 C C . GLN A 1 82 ? -2.511 0.149 12.133 1.00 96.31 82 GLN A C 1
ATOM 683 O O . GLN A 1 82 ? -3.275 -0.053 13.074 1.00 96.31 82 GLN A O 1
ATOM 688 N N . LYS A 1 83 ? -2.944 0.248 10.873 1.00 95.88 83 LYS A N 1
ATOM 689 C CA . LYS A 1 83 ? -4.331 0.032 10.448 1.00 95.88 83 LYS A CA 1
ATOM 690 C C . LYS A 1 83 ? -4.667 -1.439 10.217 1.00 95.88 83 LYS A C 1
ATOM 692 O O . LYS A 1 83 ? -5.798 -1.729 9.845 1.00 95.88 83 LYS A O 1
ATOM 697 N N . ASN A 1 84 ? -3.726 -2.353 10.438 1.00 94.56 84 ASN A N 1
ATOM 698 C CA . ASN A 1 84 ? -3.887 -3.787 10.225 1.00 94.56 84 ASN A CA 1
ATOM 699 C C . ASN A 1 84 ? -4.233 -4.161 8.767 1.00 94.56 84 ASN A C 1
ATOM 701 O O . ASN A 1 84 ? -4.924 -5.148 8.522 1.00 94.56 84 ASN A O 1
ATOM 705 N N . ILE A 1 85 ? -3.779 -3.349 7.805 1.00 94.44 85 ILE A N 1
ATOM 706 C CA . ILE A 1 85 ? -3.930 -3.599 6.363 1.00 94.44 85 ILE A CA 1
ATOM 707 C C . ILE A 1 85 ? -2.719 -4.356 5.829 1.00 94.44 85 ILE A C 1
ATOM 709 O O . ILE A 1 85 ? -2.878 -5.294 5.053 1.00 94.44 85 ILE A O 1
ATOM 713 N N . LEU A 1 86 ? -1.519 -3.954 6.251 1.00 94.25 86 LEU A N 1
ATOM 714 C CA . LEU A 1 86 ? -0.276 -4.654 5.946 1.00 94.25 86 LEU A CA 1
ATOM 715 C C . LEU A 1 86 ? 0.282 -5.311 7.209 1.00 94.25 86 LEU A C 1
ATOM 717 O O . LEU A 1 86 ? 0.089 -4.817 8.316 1.00 94.25 86 LEU A O 1
ATOM 721 N N . ILE A 1 87 ? 0.993 -6.412 7.023 1.00 94.62 87 ILE A N 1
ATOM 722 C CA . ILE A 1 87 ? 1.788 -7.099 8.032 1.00 94.62 87 ILE A CA 1
ATOM 723 C C . ILE A 1 87 ? 3.251 -6.947 7.625 1.00 94.62 87 ILE A C 1
ATOM 725 O O . ILE A 1 87 ? 3.595 -7.115 6.453 1.00 94.62 87 ILE A O 1
ATOM 729 N N . HIS A 1 88 ? 4.094 -6.623 8.598 1.00 95.06 88 HIS A N 1
ATOM 730 C CA . HIS A 1 88 ? 5.547 -6.608 8.471 1.00 95.06 88 HIS A CA 1
ATOM 731 C C . HIS A 1 88 ? 6.084 -7.903 9.089 1.00 95.06 88 HIS A C 1
ATOM 733 O O . HIS A 1 88 ? 5.685 -8.230 10.204 1.00 95.06 88 HIS A O 1
ATOM 739 N N . GLU A 1 89 ? 6.926 -8.660 8.378 1.00 91.88 89 GLU A N 1
ATOM 740 C CA . GLU A 1 89 ? 7.463 -9.935 8.892 1.00 91.88 89 GLU A CA 1
ATOM 741 C C . GLU A 1 89 ? 8.221 -9.738 10.214 1.00 91.88 89 GLU A C 1
ATOM 743 O O . GLU A 1 89 ? 7.932 -10.396 11.212 1.00 91.88 89 GLU A O 1
ATOM 748 N N . ASP A 1 90 ? 9.149 -8.780 10.227 1.00 88.44 90 ASP A N 1
ATOM 749 C CA . ASP A 1 90 ? 9.819 -8.273 11.418 1.00 88.44 90 ASP A CA 1
ATOM 750 C C . ASP A 1 90 ? 10.351 -6.852 11.159 1.00 88.44 90 ASP A C 1
ATOM 752 O O . ASP A 1 90 ? 10.468 -6.419 10.017 1.00 88.44 90 ASP A O 1
ATOM 756 N N . PHE A 1 91 ? 10.733 -6.118 12.208 1.00 81.69 91 PHE A N 1
ATOM 757 C CA . PHE A 1 91 ? 11.153 -4.713 12.100 1.00 81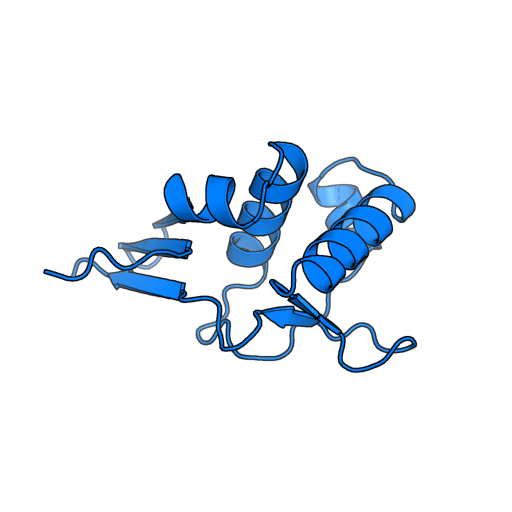.69 91 PHE A CA 1
ATOM 758 C C . PHE A 1 91 ? 12.445 -4.457 11.293 1.00 81.69 91 PHE A C 1
ATOM 760 O O . PHE A 1 91 ? 12.735 -3.300 10.980 1.00 81.69 91 PHE A O 1
ATOM 767 N N . ARG A 1 92 ? 13.237 -5.492 10.998 1.00 82.69 92 ARG A N 1
ATOM 768 C CA . ARG A 1 92 ? 14.478 -5.445 10.204 1.00 82.69 92 ARG A CA 1
ATOM 769 C C . ARG A 1 92 ? 14.275 -5.956 8.775 1.00 82.69 92 ARG A C 1
ATOM 771 O O . ARG A 1 92 ? 15.110 -5.671 7.919 1.00 82.69 92 ARG A O 1
ATOM 778 N N . SER A 1 93 ? 13.200 -6.694 8.526 1.00 86.31 93 SER A N 1
ATOM 779 C CA . SER A 1 93 ? 12.873 -7.301 7.243 1.00 86.31 93 SER A CA 1
ATOM 780 C C . SER A 1 93 ? 12.349 -6.263 6.248 1.00 86.31 93 SER A C 1
ATOM 782 O O . SER A 1 93 ? 11.800 -5.222 6.611 1.00 86.31 93 SER A O 1
ATOM 784 N N . THR A 1 94 ? 12.510 -6.537 4.957 1.00 87.25 94 THR A N 1
ATOM 785 C CA . THR A 1 94 ? 11.874 -5.777 3.868 1.00 87.25 94 THR A CA 1
ATOM 786 C C . THR A 1 94 ? 10.603 -6.459 3.360 1.00 87.25 94 THR A C 1
ATOM 788 O O . THR A 1 94 ? 10.013 -5.983 2.387 1.00 87.25 94 THR A O 1
ATOM 791 N N . LEU A 1 95 ? 10.190 -7.556 4.009 1.00 92.50 95 LEU A N 1
ATOM 792 C CA . LEU A 1 95 ? 9.042 -8.368 3.629 1.00 92.50 95 LEU A CA 1
ATOM 793 C C . LEU A 1 95 ? 7.751 -7.834 4.249 1.00 92.50 95 LEU A C 1
ATOM 795 O O . LEU A 1 95 ? 7.589 -7.752 5.468 1.00 92.50 95 LEU A O 1
ATOM 799 N N . TRP A 1 96 ? 6.815 -7.499 3.370 1.00 93.94 96 TRP A N 1
ATOM 800 C CA . TRP A 1 96 ? 5.480 -7.019 3.700 1.00 93.94 96 TRP A CA 1
ATOM 801 C C . TRP A 1 96 ? 4.439 -7.955 3.108 1.00 93.94 96 TRP A C 1
ATOM 803 O O . TRP A 1 96 ? 4.706 -8.642 2.133 1.00 93.94 96 TRP A O 1
ATOM 813 N N . LYS A 1 97 ? 3.236 -7.983 3.665 1.00 92.69 97 LYS A N 1
ATOM 814 C CA . LYS A 1 97 ? 2.118 -8.752 3.109 1.00 92.69 97 LYS A CA 1
ATOM 815 C C . LYS A 1 97 ? 0.808 -8.047 3.430 1.00 92.69 97 LYS A C 1
ATOM 817 O O . LYS A 1 97 ? 0.721 -7.387 4.463 1.00 92.69 97 LYS A O 1
ATOM 822 N N . PHE A 1 98 ? -0.226 -8.195 2.606 1.00 92.31 98 PHE A N 1
ATOM 823 C CA . PHE A 1 98 ? -1.578 -7.846 3.047 1.00 92.31 98 PHE A CA 1
ATOM 824 C C . PHE A 1 98 ? -2.016 -8.732 4.216 1.00 92.31 98 PHE A C 1
ATOM 826 O O . PHE A 1 98 ? -1.749 -9.934 4.259 1.00 92.31 98 PHE A O 1
ATOM 833 N N . ASN A 1 99 ? -2.684 -8.137 5.199 1.00 92.00 99 ASN A N 1
ATOM 834 C CA . ASN A 1 99 ? -3.261 -8.916 6.281 1.00 92.00 99 ASN A CA 1
ATOM 835 C C . ASN A 1 99 ? -4.330 -9.863 5.710 1.00 92.00 99 ASN A C 1
ATOM 837 O O . ASN A 1 99 ? -5.130 -9.449 4.878 1.00 92.00 99 ASN A O 1
ATOM 841 N N . ASN A 1 100 ? -4.377 -11.114 6.181 1.00 88.88 100 ASN A N 1
ATOM 842 C CA . ASN A 1 100 ? -5.348 -12.119 5.730 1.00 88.88 100 ASN A CA 1
ATOM 843 C C . ASN A 1 100 ? -6.818 -11.685 5.929 1.00 88.88 100 ASN A C 1
ATOM 845 O O . ASN A 1 100 ? -7.711 -12.248 5.306 1.00 88.88 100 ASN A O 1
ATOM 849 N N . ASN A 1 101 ? -7.076 -10.701 6.797 1.00 88.06 101 ASN A N 1
ATOM 850 C CA . ASN A 1 101 ? -8.405 -10.115 6.999 1.00 88.06 101 ASN A CA 1
ATOM 851 C C . ASN A 1 101 ? -8.807 -9.111 5.902 1.00 88.06 101 ASN A C 1
ATOM 853 O O . ASN A 1 101 ? -9.947 -8.650 5.888 1.00 88.06 101 ASN A O 1
ATOM 857 N N . ILE A 1 102 ? -7.880 -8.723 5.024 1.00 89.12 102 ILE A N 1
ATOM 858 C CA . ILE A 1 102 ? -8.152 -7.844 3.891 1.00 89.12 102 ILE A CA 1
ATOM 859 C C . ILE A 1 102 ? -8.625 -8.706 2.734 1.00 89.12 102 ILE A C 1
ATOM 861 O O . ILE A 1 102 ? -7.868 -9.486 2.162 1.00 89.12 102 ILE A O 1
ATOM 865 N N . GLU A 1 103 ? -9.893 -8.550 2.378 1.00 87.25 103 GLU A N 1
ATOM 866 C CA . GLU A 1 103 ? -10.454 -9.255 1.239 1.00 87.25 103 GLU A CA 1
ATOM 867 C C . GLU A 1 103 ? -9.946 -8.618 -0.062 1.00 87.25 103 GLU A C 1
ATOM 869 O O . GLU A 1 103 ? -10.190 -7.437 -0.335 1.00 87.25 103 GLU A O 1
ATOM 874 N N . ILE A 1 104 ? -9.239 -9.408 -0.871 1.00 87.06 104 ILE A N 1
ATOM 875 C CA . ILE A 1 104 ? -8.810 -9.023 -2.214 1.00 87.06 104 ILE A CA 1
ATOM 876 C C . ILE A 1 104 ? -9.495 -9.944 -3.219 1.00 87.06 104 ILE A C 1
ATOM 878 O O . ILE A 1 104 ? -9.417 -11.166 -3.113 1.00 87.06 104 ILE A O 1
ATOM 882 N N . TYR A 1 105 ? -10.200 -9.346 -4.173 1.00 85.75 105 TYR A N 1
ATOM 883 C CA . TYR A 1 105 ? -11.035 -10.046 -5.137 1.00 85.75 105 TYR A CA 1
ATOM 884 C C . TYR A 1 105 ? -10.478 -9.921 -6.540 1.00 85.75 105 TYR A C 1
ATOM 886 O O . TYR A 1 105 ? -10.339 -8.815 -7.054 1.00 85.75 105 TYR A O 1
ATOM 894 N N . GLU A 1 106 ? -10.255 -11.057 -7.182 1.00 85.56 106 GLU A N 1
ATOM 895 C CA . GLU A 1 106 ? -9.894 -11.127 -8.592 1.00 85.56 106 GLU A CA 1
ATOM 896 C C . GLU A 1 106 ? -11.160 -11.353 -9.415 1.00 85.56 106 GLU A C 1
ATOM 898 O O . GLU A 1 106 ? -11.910 -12.308 -9.195 1.00 85.56 106 GLU A O 1
ATOM 903 N N . ILE A 1 107 ? -11.437 -10.431 -10.332 1.00 83.56 107 ILE A N 1
ATOM 904 C CA . ILE A 1 107 ? -12.573 -10.494 -11.245 1.00 83.56 107 ILE A CA 1
ATOM 905 C C . ILE A 1 107 ? -12.007 -10.550 -12.658 1.00 83.56 107 ILE A C 1
ATOM 907 O O . ILE A 1 107 ? -11.616 -9.524 -13.210 1.00 83.56 107 ILE A O 1
ATOM 911 N N . SER A 1 108 ? -11.987 -11.741 -13.248 1.00 77.50 108 SER A N 1
ATOM 912 C CA . SER A 1 108 ? -11.545 -11.940 -14.630 1.00 77.50 108 SER A CA 1
ATOM 913 C C . SER A 1 108 ? -12.756 -12.049 -15.557 1.00 77.50 108 SER A C 1
ATOM 915 O O . SER A 1 108 ? -13.627 -12.899 -15.345 1.00 77.50 108 SER A O 1
ATOM 917 N N . SER A 1 109 ? -12.821 -11.222 -16.603 1.00 63.44 109 SER A N 1
ATOM 918 C CA . SER A 1 109 ? -13.729 -11.482 -17.726 1.00 63.44 109 SER A CA 1
ATOM 919 C C . SER A 1 109 ? -13.054 -12.468 -18.677 1.00 63.44 109 SER A C 1
ATOM 921 O O . SER A 1 109 ? -12.013 -12.142 -19.248 1.00 63.44 109 SER A O 1
ATOM 923 N N . ARG A 1 110 ? -13.611 -13.675 -18.803 1.00 56.62 110 ARG A N 1
ATOM 924 C CA . ARG A 1 110 ? -13.215 -14.626 -19.851 1.00 56.62 110 ARG A CA 1
ATOM 925 C C . ARG A 1 110 ? -13.699 -14.161 -21.216 1.00 56.62 110 ARG A C 1
ATOM 927 O O . ARG A 1 110 ? -14.825 -13.617 -21.263 1.00 56.62 110 ARG A O 1
#

Secondary structure (DSSP, 8-state):
-----EEEEEESSSS-EEEEE-HHHHHHTT--HHHHHHHHHHHHHH-SS-TTS-EE--HHHHHHHHT--HHHHHHHHHHHHHTTSEEES-TT--EEEE-TTSEEEEEE--

=== Feature glossary ===
A reading guide for the features in this record.

Start from the sequence.

  · This is the polypeptide sequence — one letter per residue, N-terminus first. Length ranges from a few dozen residues for small domains to over a thousand for large multi-domain proteins.

Fold it, and you get atomic coordinates and the backbone conformation that goes with them.

  · Structure coordinates are given as an mmCIF _atom_site loop: one row per atom with element, residue name, chain id, sequence number, and x/y/z position in Å. Only the four main-chain atoms per residue are included here; side chains are omitted to keep the record compact.

  · Backbone dihedral angles. Every residue except chain termini has a φ (preceding-C → N → Cα → C) and a ψ (N → Cα → C → next-N). They are reported in degrees following the IUPAC sign convention. Secondary structure is essentially a statement about which (φ, ψ) basin each residue occupies.

  · The SS8 string is DSSP's per-residue secondary-structure call. α-helix (H) means an i→i+4 H-bond ladder; β-strand (E) means the residue participates in a β-sheet; 3₁₀ (G) and π (I) are tighter and wider helices; T/S are turns/bends; '-' is loop.

  · SS3 is a coarse helix/strand/coil call (letters a/b/c) made by the P-SEA algorithm from inter-Cα distances and dihedrals. It is less detailed than DSSP but needs only Cα positions.

Summarize the fold with a handful of shape descriptors and a per-residue structural alphabet.

  · Radius of gyration (Rg) is the root-mean-square distance of Cα atoms from their centroid — a single number for overall size and compactness. A globular domain of N residues has Rg ≈ 2.2·N^0.38 Å; an extended or disordered chain has a much larger Rg. The Cα contact count is the number of residue pairs whose Cα atoms are within 8 Å and are more than four positions apart in sequence — a standard proxy for tertiary packing density. The bounding box is the smallest axis-aligned box enclosing all Cα atoms.

  · The Foldseek 3Di string encodes local tertiary geometry as a 20-letter alphabet — one character per residue — derived from the relative positions of nearby Cα atoms. Unlike the amino-acid sequence, 3Di is a direct function of the 3D structure, so two proteins with the same fold have similar 3Di strings even at low sequence identity.

  · Solvent-accessible surface area (SASA) is the area in Å² traced out by the centre of a 1.4 Å probe sphere (a water molecule) rolled over the protein's van der Waals surface (Shrake–Rupley / Lee–Richards construction). Buried residues have near-zero SASA; fully exposed residues can exceed 200 Å². The total SASA scales roughly with the number of surface residues.

Ask how reliable the model is.

  · pLDDT (predicted Local Distance Difference Test) is AlphaFold's per-residue confidence score, ranging from 0 to 100. Values above 90 indicate high confidence (typically well-packed cores); 70–90 is confident; 50–70 low confidence; below 50 usually means the region is disordered or the prediction is unreliable there. AlphaFold stores pLDDT in the mmCIF B-factor column.

  · B-factor (Debye–Waller factor) reflects atomic displacement in the crystal lattice. It is an experimental observable (units Å²), not a prediction; low values mean the atom is pinned down, high values mean it moves or is heterogeneous across the crystal.

  · Predicted Aligned Error (PAE) is an AlphaFold confidence matrix: entry (i, j) is the expected error in the position of residue j, in ångströms, when the prediction is superimposed on the true structure at residue i. Low PAE within a block of residues means that block is internally rigid and well-predicted; high PAE between two blocks means their relative placement is uncertain even if each block individually is confident.

Place it in context: what it resembles, what it is annotated as, and how it looks.

  · Nearest PDB neighbors are the top structural matches found by Foldseek when searching this structure against the entire Protein Data Bank. Each hit reports a TM-score (0 to 1; >0.5 almost always implies the same fold) and an E-value. These are *structural* homologs — they may share no detectable sequence similarity.

  · Functional annotations link the protein to curated databases. InterPro entries identify conserved domains and families by matching the sequence against member-database signatures (Pfam, PROSITE, CDD, …). Gene Ontology (GO) terms describe molecular function, biological process, and cellular component in a controlled vocabulary. CATH places the structure in a hierarchical fold classification (Class/Architecture/Topology/Homologous-superfamily). The organism is the source species.

  · Three diagnostic plots accompany the record. The Cα contact map visualizes the tertiary structure as a 2D adjacency matrix (8 Å cutoff, sequence-local contacts suppressed). The Ramachandran plot shows the distribution of backbone (φ, ψ) torsions, with points in the α and β basins reflecting secondary structure content. The PAE plot shows AlphaFold's inter-residue confidence as a color matrix.

  · Six rendered views show the 3D structure from the faces of a cube — i.e. along ±x, ±y, ±z. Rendering representation is drawn randomly per protein from cartoon (secondary-structure ribbons), sticks (backbone bonds), or molecular surface; coloring is either N→C rainbow (blue at the N-terminus through red at the C-terminus) or one color per chain.